Protein AF-C0BAD5-F1 (afdb_monomer)

Mean predicted aligned error: 13.25 Å

Organism: NCBI:txid470146

Solvent-accessible surface area (backbone atoms only — not comparable to full-atom values): 7154 Å² total; per-residue (Å²): 145,80,84,70,68,76,61,77,77,49,61,75,67,57,55,51,49,52,51,50,53,52,52,52,53,50,51,51,56,60,72,73,64,83,58,61,68,70,60,45,50,52,53,47,52,50,53,51,36,55,73,69,68,48,57,68,73,59,41,52,52,51,52,53,47,55,51,46,55,53,45,64,74,43,46,63,60,52,52,51,48,51,53,50,49,53,52,28,57,78,68,45,48,50,56,50,52,50,50,49,49,46,49,76,70,41,68,86,67,79,82,79,86,81,78,72,87,78,131

Structure (mmCIF, N/CA/C/O backbone):
data_AF-C0BAD5-F1
#
_entry.id   AF-C0BAD5-F1
#
loop_
_atom_site.group_PDB
_atom_site.id
_atom_site.type_symbol
_atom_site.label_atom_id
_atom_site.label_alt_id
_atom_site.label_comp_id
_atom_site.label_asym_id
_atom_site.label_entity_id
_atom_site.label_seq_id
_atom_site.pdbx_PDB_ins_code
_atom_site.Cartn_x
_atom_site.Cartn_y
_atom_site.Cartn_z
_atom_site.occupancy
_atom_site.B_iso_or_equiv
_atom_site.auth_seq_id
_atom_site.auth_comp_id
_atom_site.auth_asym_id
_atom_site.auth_atom_id
_atom_site.pdbx_PDB_model_num
ATOM 1 N N . MET A 1 1 ? 20.890 11.322 -20.704 1.00 46.03 1 MET A N 1
ATOM 2 C CA . MET A 1 1 ? 19.850 12.339 -20.975 1.00 46.03 1 MET A CA 1
ATOM 3 C C . MET A 1 1 ? 19.497 12.303 -22.467 1.00 46.03 1 MET A C 1
ATOM 5 O O . MET A 1 1 ? 20.021 13.102 -23.224 1.00 46.03 1 MET A O 1
ATOM 9 N N . LYS A 1 2 ? 18.738 11.285 -22.920 1.00 45.53 2 LYS A N 1
ATOM 10 C CA . LYS A 1 2 ? 18.292 11.148 -24.331 1.00 45.53 2 LYS A CA 1
ATOM 11 C C . LYS A 1 2 ? 17.107 10.179 -24.547 1.00 45.53 2 LYS A C 1
ATOM 13 O O . LYS A 1 2 ? 16.910 9.711 -25.658 1.00 45.53 2 LYS A O 1
ATOM 18 N N . ILE A 1 3 ? 16.342 9.846 -23.498 1.00 51.34 3 ILE A N 1
ATOM 19 C CA . ILE A 1 3 ? 15.263 8.831 -23.572 1.00 51.34 3 ILE A CA 1
ATOM 20 C C . ILE A 1 3 ? 13.849 9.455 -23.497 1.00 51.34 3 ILE A C 1
ATOM 22 O O . ILE A 1 3 ? 12.864 8.755 -23.683 1.00 51.34 3 ILE A O 1
ATOM 26 N N . SER A 1 4 ? 13.723 10.778 -23.310 1.00 54.03 4 SER A N 1
ATOM 27 C CA . SER A 1 4 ? 12.415 11.468 -23.309 1.00 54.03 4 SER A CA 1
ATOM 28 C C . SER A 1 4 ? 12.092 12.225 -24.606 1.00 54.03 4 SER A C 1
ATOM 30 O O . SER A 1 4 ? 10.924 12.496 -24.862 1.00 54.03 4 SER A O 1
ATOM 32 N N . GLU A 1 5 ? 13.077 12.525 -25.461 1.00 54.03 5 GLU A N 1
ATOM 33 C CA . GLU A 1 5 ? 12.853 13.349 -26.668 1.00 54.03 5 GLU A CA 1
ATOM 34 C C . GLU A 1 5 ? 12.359 12.561 -27.892 1.00 54.03 5 GLU A C 1
ATOM 36 O O . GLU A 1 5 ? 11.822 13.146 -28.827 1.00 54.03 5 GLU A O 1
ATOM 41 N N . THR A 1 6 ? 12.458 11.229 -27.895 1.00 52.56 6 THR A N 1
ATOM 42 C CA . THR A 1 6 ? 11.960 10.398 -29.010 1.00 52.56 6 THR A CA 1
ATOM 43 C C . THR A 1 6 ? 10.476 10.041 -28.895 1.00 52.56 6 THR A C 1
ATOM 45 O O . THR A 1 6 ? 9.906 9.502 -29.840 1.00 52.56 6 THR A O 1
ATOM 48 N N . VAL A 1 7 ? 9.836 10.360 -27.763 1.00 55.78 7 VAL A N 1
ATOM 49 C CA . VAL A 1 7 ? 8.412 10.083 -27.507 1.00 55.78 7 VAL A CA 1
ATOM 50 C C . VAL A 1 7 ? 7.526 11.282 -27.868 1.00 55.78 7 VAL A C 1
ATOM 52 O O . VAL A 1 7 ? 6.401 11.088 -28.311 1.00 55.78 7 VAL A O 1
ATOM 55 N N . PHE A 1 8 ? 8.036 12.515 -27.763 1.00 52.56 8 PHE A N 1
ATOM 56 C CA . PHE A 1 8 ? 7.256 13.735 -28.025 1.00 52.56 8 PHE A CA 1
ATOM 57 C C . PHE A 1 8 ? 7.181 14.122 -29.516 1.00 52.56 8 PHE A C 1
ATOM 59 O O . PHE A 1 8 ? 6.354 14.943 -29.900 1.00 52.56 8 PHE A O 1
ATOM 66 N N . ALA A 1 9 ? 8.030 13.531 -30.366 1.00 56.50 9 ALA A N 1
ATOM 67 C CA . ALA A 1 9 ? 8.133 13.879 -31.788 1.00 56.50 9 ALA A CA 1
ATOM 68 C C . ALA A 1 9 ? 7.280 13.006 -32.732 1.00 56.50 9 ALA A C 1
ATOM 70 O O . ALA A 1 9 ? 7.190 13.308 -33.919 1.00 56.50 9 ALA A O 1
ATOM 71 N N . ALA A 1 10 ? 6.667 11.924 -32.242 1.00 47.25 10 ALA A N 1
ATOM 72 C CA . ALA A 1 10 ? 5.799 11.057 -33.037 1.00 47.25 10 ALA A CA 1
ATOM 73 C C . ALA A 1 10 ? 4.349 11.229 -32.575 1.00 47.25 10 ALA A C 1
ATOM 75 O O . ALA A 1 10 ? 4.101 11.183 -31.376 1.00 47.25 10 ALA A O 1
ATOM 76 N N . ASP A 1 11 ? 3.432 11.422 -33.528 1.00 61.72 11 ASP A N 1
ATOM 77 C CA . ASP A 1 11 ? 2.012 11.757 -33.358 1.00 61.72 11 ASP A CA 1
ATOM 78 C C . ASP A 1 11 ? 1.387 11.436 -31.984 1.00 61.72 11 ASP A C 1
ATOM 80 O O . ASP A 1 11 ? 1.476 10.286 -31.532 1.00 61.72 11 ASP A O 1
ATOM 84 N N . PRO A 1 12 ? 0.637 12.377 -31.368 1.00 71.38 12 PRO A N 1
ATOM 85 C CA . PRO A 1 12 ? -0.048 12.176 -30.081 1.00 71.38 12 PRO A CA 1
ATOM 86 C C . PRO A 1 12 ? -0.889 10.888 -30.036 1.00 71.38 12 PRO A C 1
ATOM 88 O O . PRO A 1 12 ? -1.024 10.253 -28.990 1.00 71.38 12 PRO A O 1
ATOM 91 N N . THR A 1 13 ? -1.377 10.438 -31.191 1.00 71.00 13 THR A N 1
ATOM 92 C CA . THR A 1 13 ? -2.097 9.180 -31.394 1.00 71.00 13 THR A CA 1
ATOM 93 C C . THR A 1 13 ? -1.281 7.938 -31.004 1.00 71.00 13 THR A C 1
ATOM 95 O O . THR A 1 13 ? -1.822 7.020 -30.393 1.00 71.00 13 THR A O 1
ATOM 98 N N . ARG A 1 14 ? 0.028 7.882 -31.294 1.00 66.31 14 ARG A N 1
ATOM 99 C CA . ARG A 1 14 ? 0.884 6.718 -30.971 1.00 66.31 14 ARG A CA 1
ATOM 100 C C . ARG A 1 14 ? 1.154 6.600 -29.474 1.00 66.31 14 ARG A C 1
ATOM 102 O O . ARG A 1 14 ? 1.204 5.491 -28.947 1.00 66.31 14 ARG A O 1
ATOM 109 N N . LEU A 1 15 ? 1.292 7.737 -28.800 1.00 69.69 15 LEU A N 1
ATOM 110 C CA . LEU A 1 15 ? 1.508 7.821 -27.356 1.00 69.69 15 LEU A CA 1
ATOM 111 C C . LEU A 1 15 ? 0.262 7.339 -26.598 1.00 69.69 15 LEU A C 1
ATOM 113 O O . LEU A 1 15 ? 0.359 6.562 -25.649 1.00 69.69 15 LEU A O 1
ATOM 117 N N . LEU A 1 16 ? -0.914 7.711 -27.106 1.00 71.88 16 LEU A N 1
ATOM 118 C CA . LEU A 1 16 ? -2.211 7.287 -26.588 1.00 71.88 16 LEU A CA 1
ATOM 119 C C . LEU A 1 16 ? -2.446 5.780 -26.796 1.00 71.88 16 LEU A C 1
ATOM 121 O O . LEU A 1 16 ? -2.894 5.100 -25.877 1.00 71.88 16 LEU A O 1
ATOM 125 N N . ILE A 1 17 ? -2.061 5.235 -27.958 1.00 73.69 17 ILE A N 1
ATOM 126 C CA . ILE A 1 17 ? -2.146 3.792 -28.251 1.00 73.69 17 ILE A CA 1
ATOM 127 C C . ILE A 1 17 ? -1.193 2.980 -27.361 1.00 73.69 17 ILE A C 1
ATOM 129 O O . ILE A 1 17 ? -1.593 1.945 -26.830 1.00 73.69 17 ILE A O 1
ATOM 133 N N . ALA A 1 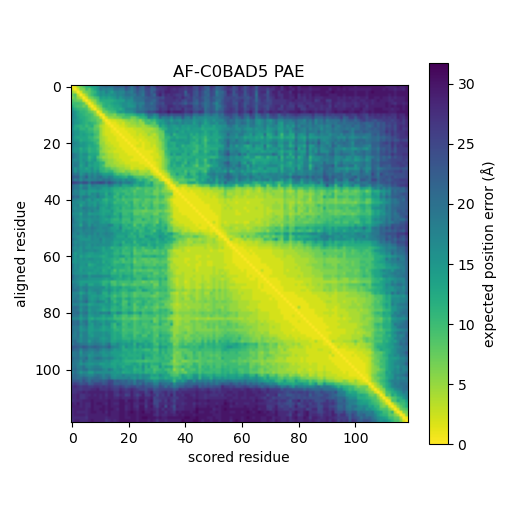18 ? 0.046 3.439 -27.161 1.00 66.88 18 ALA A N 1
ATOM 134 C CA . ALA A 1 18 ? 1.012 2.757 -26.299 1.00 66.88 18 ALA A CA 1
ATOM 135 C C . ALA A 1 18 ? 0.569 2.755 -24.825 1.00 66.88 18 ALA A C 1
ATOM 137 O O . ALA A 1 18 ? 0.625 1.717 -24.163 1.00 66.88 18 ALA A O 1
ATOM 138 N N . ALA A 1 19 ? 0.065 3.890 -24.326 1.00 69.88 19 ALA A N 1
ATOM 139 C CA . ALA A 1 19 ? -0.494 3.987 -22.981 1.00 69.88 19 ALA A CA 1
ATOM 140 C C . ALA A 1 19 ? -1.729 3.086 -22.814 1.00 69.88 19 ALA A C 1
ATOM 142 O O . ALA A 1 19 ? -1.815 2.329 -21.847 1.00 69.88 19 ALA A O 1
ATOM 143 N N . ALA A 1 20 ? -2.651 3.102 -23.783 1.00 75.38 20 ALA A N 1
ATOM 144 C CA . ALA A 1 20 ? -3.840 2.253 -23.773 1.00 75.38 20 ALA A CA 1
ATOM 145 C C . ALA A 1 20 ? -3.481 0.759 -23.784 1.00 75.38 20 ALA A C 1
ATOM 147 O O . ALA A 1 20 ? -4.033 -0.006 -22.996 1.00 75.38 20 ALA A O 1
ATOM 148 N N . ALA A 1 21 ? -2.517 0.339 -24.608 1.00 73.62 21 ALA A N 1
ATOM 149 C CA . ALA A 1 21 ? -2.046 -1.045 -24.645 1.00 73.62 21 ALA A CA 1
ATOM 150 C C . ALA A 1 21 ? -1.412 -1.481 -23.310 1.00 73.62 21 ALA A C 1
ATOM 152 O O . ALA A 1 21 ? -1.673 -2.589 -22.841 1.00 73.62 21 ALA A O 1
ATOM 153 N N . GLY A 1 22 ? -0.640 -0.599 -22.663 1.00 67.75 22 GLY A N 1
ATOM 154 C CA . GLY A 1 22 ? -0.079 -0.845 -21.332 1.00 67.75 22 GLY A CA 1
ATOM 155 C C . GLY A 1 22 ? -1.157 -1.018 -20.259 1.00 67.75 22 GLY A C 1
ATOM 156 O O . GLY A 1 22 ? -1.106 -1.971 -19.484 1.00 67.75 22 GLY A O 1
ATOM 157 N N . ILE A 1 23 ? -2.173 -0.149 -20.257 1.00 77.25 23 ILE A N 1
ATOM 158 C CA . ILE A 1 23 ? -3.309 -0.213 -19.322 1.00 77.25 23 ILE A CA 1
ATOM 159 C C . ILE A 1 23 ? -4.120 -1.499 -19.527 1.00 77.25 23 ILE A C 1
ATOM 161 O O . ILE A 1 23 ? -4.463 -2.170 -18.555 1.00 77.25 23 ILE A O 1
ATOM 165 N N . VAL A 1 24 ? -4.392 -1.876 -20.780 1.00 78.31 24 VAL A N 1
ATOM 166 C CA . VAL A 1 24 ? -5.118 -3.111 -21.120 1.00 78.31 24 VAL A CA 1
ATOM 167 C C . VAL A 1 24 ? -4.355 -4.350 -20.650 1.00 78.31 24 VAL A C 1
ATOM 169 O O . VAL A 1 24 ? -4.962 -5.255 -20.078 1.00 78.31 24 VAL A O 1
ATOM 172 N N . LEU A 1 25 ? -3.031 -4.389 -20.825 1.00 70.00 25 LEU A N 1
ATOM 173 C CA . LEU A 1 25 ? -2.197 -5.497 -20.353 1.00 70.00 25 LEU A CA 1
ATOM 174 C C . LEU A 1 25 ? -2.196 -5.601 -18.818 1.00 70.00 25 LEU A C 1
ATOM 176 O O . LEU A 1 25 ? -2.310 -6.701 -18.278 1.00 70.00 25 LEU A O 1
ATOM 180 N N . LEU A 1 26 ? -2.132 -4.458 -18.125 1.00 67.56 26 LEU A N 1
ATOM 181 C CA . LEU A 1 26 ? -2.189 -4.364 -16.663 1.00 67.56 26 LEU A CA 1
ATOM 182 C C . LEU A 1 26 ? -3.537 -4.885 -16.130 1.00 67.56 26 LEU A C 1
ATOM 184 O O . LEU A 1 26 ? -3.583 -5.744 -15.248 1.00 67.56 26 LEU A O 1
ATOM 188 N N . LEU A 1 27 ? -4.641 -4.420 -16.724 1.00 69.19 27 LEU A N 1
ATOM 189 C CA . LEU A 1 27 ? -6.000 -4.854 -16.392 1.00 69.19 27 LEU A CA 1
ATOM 190 C C . LEU A 1 27 ? -6.185 -6.358 -16.610 1.00 69.19 27 LEU A C 1
ATOM 192 O O . LEU A 1 27 ? -6.750 -7.038 -15.755 1.00 69.19 27 LEU A O 1
ATOM 196 N N . LEU A 1 28 ? -5.675 -6.898 -17.720 1.00 69.94 28 LEU A N 1
ATOM 197 C CA . LEU A 1 28 ? -5.779 -8.324 -18.034 1.00 69.94 28 LEU A CA 1
ATOM 198 C C . LEU A 1 28 ? -5.033 -9.186 -17.001 1.00 69.94 28 LEU A C 1
ATOM 200 O O . LEU A 1 28 ? -5.537 -10.241 -16.603 1.00 69.94 28 LEU A O 1
ATOM 204 N N . LEU A 1 29 ? -3.884 -8.712 -16.509 1.00 61.53 29 LEU A N 1
ATOM 205 C CA . LEU A 1 29 ? -3.122 -9.367 -15.443 1.00 61.53 29 LEU A CA 1
ATOM 206 C C . LEU A 1 29 ? -3.858 -9.351 -14.093 1.00 61.53 29 LEU A C 1
ATOM 208 O O . LEU A 1 29 ? -3.855 -10.361 -13.389 1.00 61.53 29 LEU A O 1
ATOM 212 N N . ILE A 1 30 ? -4.519 -8.239 -13.744 1.00 65.19 30 ILE A N 1
ATOM 213 C CA . ILE A 1 30 ? -5.283 -8.109 -12.489 1.00 65.19 30 ILE A CA 1
ATOM 214 C C . ILE A 1 30 ? -6.541 -8.989 -12.512 1.00 65.19 30 ILE A C 1
ATOM 216 O O . ILE A 1 30 ? -6.828 -9.684 -11.538 1.00 65.19 30 ILE A O 1
ATOM 220 N N . ILE A 1 31 ? -7.287 -8.989 -13.620 1.00 66.75 31 ILE A N 1
ATOM 221 C CA . ILE A 1 31 ? -8.597 -9.653 -13.704 1.00 66.75 31 ILE A CA 1
ATOM 222 C C . ILE A 1 31 ? -8.460 -11.182 -13.749 1.00 66.75 31 ILE A C 1
ATOM 224 O O . ILE A 1 31 ? -9.279 -11.893 -13.166 1.00 66.75 31 ILE A O 1
ATOM 228 N N . LYS A 1 32 ? -7.439 -11.715 -14.433 1.00 58.44 32 LYS A N 1
ATOM 229 C CA . LYS A 1 32 ? -7.365 -13.156 -14.725 1.00 58.44 32 LYS A CA 1
ATOM 230 C C . LYS A 1 32 ? -6.696 -13.997 -13.628 1.00 58.44 32 LYS A C 1
ATOM 232 O O . LYS A 1 32 ? -6.996 -15.185 -13.539 1.00 58.44 32 LYS A O 1
ATOM 237 N N . PHE A 1 33 ? -5.800 -13.437 -12.807 1.00 59.22 33 PHE A N 1
ATOM 238 C CA . PHE A 1 33 ? -4.868 -14.263 -12.018 1.00 59.22 33 PHE A CA 1
ATOM 239 C C . PHE A 1 33 ? -5.251 -14.549 -10.557 1.00 59.22 33 PHE A C 1
ATOM 241 O O . PHE A 1 33 ? -4.625 -15.408 -9.950 1.00 59.22 33 PHE A O 1
ATOM 248 N N . LYS A 1 34 ? -6.293 -13.928 -9.983 1.00 54.91 34 LYS A N 1
ATOM 249 C CA . LYS A 1 34 ? -6.794 -14.257 -8.624 1.00 54.91 34 LYS A CA 1
ATOM 250 C C . LYS A 1 34 ? -5.733 -14.214 -7.493 1.00 54.91 34 LYS A C 1
ATOM 252 O O . LYS A 1 34 ? -5.936 -14.810 -6.438 1.00 54.91 34 LYS A O 1
ATOM 257 N N . PHE A 1 35 ? -4.622 -13.498 -7.690 1.00 60.34 35 PHE A N 1
ATOM 258 C CA . PHE A 1 35 ? -3.604 -13.244 -6.665 1.00 60.34 35 PHE A CA 1
ATOM 259 C C . PHE A 1 35 ? -3.961 -12.007 -5.829 1.00 60.34 35 PHE A C 1
ATOM 261 O O . PHE A 1 35 ? -4.710 -11.134 -6.267 1.00 60.34 35 PHE A O 1
ATOM 268 N N . HIS A 1 36 ? -3.422 -11.932 -4.609 1.00 68.81 36 HIS A N 1
ATOM 269 C CA . HIS A 1 36 ? -3.591 -10.788 -3.709 1.00 68.81 36 HIS A CA 1
ATOM 270 C C . HIS A 1 36 ? -3.254 -9.466 -4.443 1.00 68.81 36 HIS A C 1
ATOM 272 O O . HIS A 1 36 ? -2.179 -9.389 -5.042 1.00 68.81 36 HIS A O 1
ATOM 278 N N . PRO A 1 37 ? -4.098 -8.410 -4.367 1.00 76.38 37 PRO A N 1
ATOM 279 C CA . PRO A 1 37 ? -3.932 -7.168 -5.138 1.00 76.38 37 PRO A CA 1
ATOM 280 C C . PRO A 1 37 ? -2.532 -6.545 -5.094 1.00 76.38 37 PRO A C 1
ATOM 282 O O . PRO A 1 37 ? -2.015 -6.116 -6.120 1.00 76.38 37 PRO A O 1
ATOM 285 N N . VAL A 1 38 ? -1.890 -6.549 -3.922 1.00 80.00 38 VAL A N 1
ATOM 286 C CA . VAL A 1 38 ? -0.524 -6.042 -3.721 1.00 80.00 38 VAL A CA 1
ATOM 287 C C . VAL A 1 38 ? 0.501 -6.847 -4.525 1.00 80.00 38 VAL A C 1
ATOM 289 O O . VAL A 1 38 ? 1.365 -6.272 -5.180 1.00 80.00 38 VAL A O 1
ATOM 292 N N . LEU A 1 39 ? 0.378 -8.176 -4.523 1.00 81.25 39 LEU A N 1
ATOM 293 C CA . LEU A 1 39 ? 1.275 -9.067 -5.257 1.00 81.25 39 LEU A CA 1
ATOM 294 C C . LEU A 1 39 ? 1.078 -8.922 -6.772 1.00 81.25 39 LEU A C 1
ATOM 296 O O . LEU A 1 39 ? 2.053 -8.851 -7.518 1.00 81.25 39 LEU A O 1
ATOM 300 N N . SER A 1 40 ? -0.177 -8.807 -7.219 1.00 79.62 40 SER A N 1
ATOM 301 C CA . SER A 1 40 ? -0.504 -8.520 -8.621 1.00 79.62 40 SER A CA 1
ATOM 302 C C . SER A 1 40 ? 0.064 -7.177 -9.082 1.00 79.62 40 SER A C 1
ATOM 304 O O . SER A 1 40 ? 0.635 -7.106 -10.169 1.00 79.62 40 SER A O 1
ATOM 306 N N . LEU A 1 41 ? -0.044 -6.129 -8.259 1.00 81.94 41 LEU A N 1
ATOM 307 C CA . LEU A 1 41 ? 0.512 -4.810 -8.563 1.00 81.94 41 LEU A CA 1
ATOM 308 C C . LEU A 1 41 ? 2.043 -4.863 -8.683 1.00 81.94 41 LEU A C 1
ATOM 310 O O . LEU A 1 41 ? 2.597 -4.346 -9.650 1.00 81.94 41 LEU A O 1
ATOM 314 N N . LEU A 1 42 ? 2.714 -5.535 -7.741 1.00 86.38 42 LEU A N 1
ATOM 315 C CA . LEU A 1 42 ? 4.171 -5.671 -7.709 1.00 86.38 42 LEU A CA 1
ATOM 316 C C . LEU A 1 42 ? 4.706 -6.387 -8.957 1.00 86.38 42 LEU A C 1
ATOM 318 O O . LEU A 1 42 ? 5.598 -5.87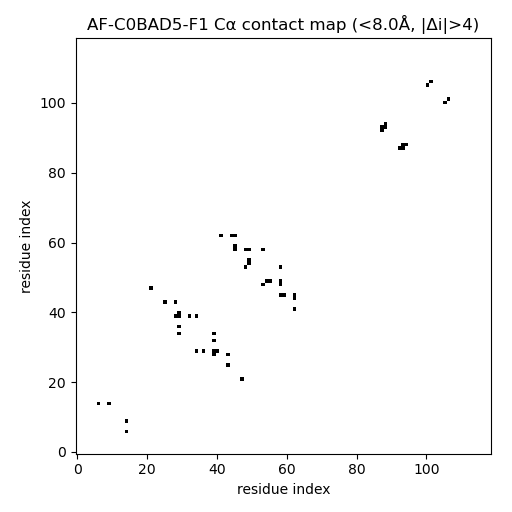8 -9.635 1.00 86.38 42 LEU A O 1
ATOM 322 N N . ILE A 1 43 ? 4.132 -7.548 -9.289 1.00 83.06 43 ILE A N 1
ATOM 323 C CA . ILE A 1 43 ? 4.532 -8.343 -10.459 1.00 83.06 43 ILE A CA 1
ATOM 324 C C . ILE A 1 43 ? 4.267 -7.564 -11.749 1.00 83.06 43 ILE A C 1
ATOM 326 O O . ILE A 1 43 ? 5.111 -7.549 -12.642 1.00 83.06 43 ILE A O 1
ATOM 330 N N . SER A 1 44 ? 3.127 -6.876 -11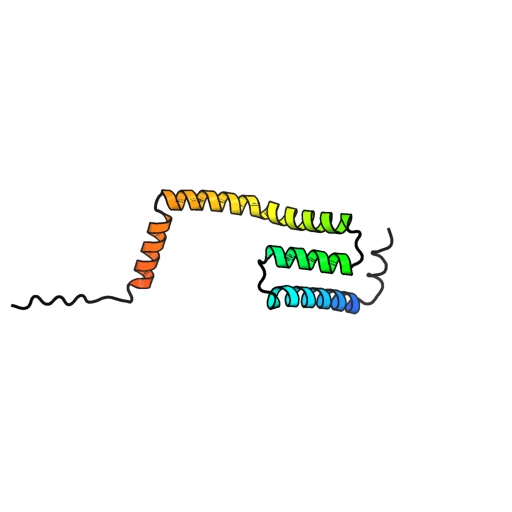.846 1.00 77.44 44 SER A N 1
ATOM 331 C CA . SER A 1 44 ? 2.813 -6.072 -13.025 1.00 77.44 44 SER A CA 1
ATOM 332 C C . SER A 1 44 ? 3.774 -4.894 -13.193 1.00 77.44 44 SER A C 1
ATOM 334 O O . SER A 1 44 ? 4.220 -4.637 -14.309 1.00 77.44 44 SER A O 1
ATOM 336 N N . ALA A 1 45 ? 4.130 -4.194 -12.113 1.00 80.38 45 ALA A N 1
ATOM 337 C CA . ALA A 1 45 ? 5.086 -3.091 -12.162 1.00 80.38 45 ALA A CA 1
ATOM 338 C C . ALA A 1 45 ? 6.495 -3.573 -12.553 1.00 80.38 45 ALA A C 1
ATOM 340 O O . ALA A 1 45 ? 7.166 -2.926 -13.357 1.00 80.38 45 ALA A O 1
ATOM 341 N N . LEU A 1 46 ? 6.909 -4.747 -12.059 1.00 84.38 46 LEU A N 1
ATOM 342 C CA . LEU A 1 46 ? 8.154 -5.412 -12.455 1.00 84.38 46 LEU A CA 1
ATOM 343 C C . LEU A 1 46 ? 8.165 -5.787 -13.938 1.00 84.38 46 LEU A C 1
ATOM 345 O O . LEU A 1 46 ? 9.112 -5.450 -14.643 1.00 84.38 46 LEU A O 1
ATOM 349 N N . LEU A 1 47 ? 7.110 -6.442 -14.428 1.00 80.62 47 LEU A N 1
ATOM 350 C CA . LEU A 1 47 ? 7.005 -6.853 -15.830 1.00 80.62 47 LEU A CA 1
ATOM 351 C C . LEU A 1 47 ? 6.971 -5.653 -16.782 1.00 80.62 47 LEU A C 1
ATOM 353 O O . LEU A 1 47 ? 7.662 -5.661 -17.799 1.00 80.62 47 LEU A O 1
ATOM 357 N N . ILE A 1 48 ? 6.209 -4.610 -16.444 1.00 75.88 48 ILE A N 1
ATOM 358 C CA . ILE A 1 48 ? 6.123 -3.388 -17.253 1.00 75.88 48 ILE A CA 1
ATOM 359 C C . ILE A 1 48 ? 7.454 -2.631 -17.224 1.00 75.88 48 ILE A C 1
ATOM 361 O O . ILE A 1 48 ? 7.929 -2.212 -18.275 1.00 75.88 48 ILE A O 1
ATOM 365 N N . GLY A 1 49 ? 8.089 -2.483 -16.059 1.00 78.56 49 GLY A N 1
ATOM 366 C CA . GLY A 1 49 ? 9.372 -1.788 -15.946 1.00 78.56 49 GLY A CA 1
ATOM 367 C C . GLY A 1 49 ? 10.510 -2.512 -16.674 1.00 78.56 49 GLY A C 1
ATOM 368 O O . GLY A 1 49 ? 11.328 -1.865 -17.330 1.00 78.56 49 GLY A O 1
ATOM 369 N N . LEU A 1 50 ? 10.538 -3.850 -16.613 1.00 78.75 50 LEU A N 1
ATOM 370 C CA . LEU A 1 50 ? 11.487 -4.673 -17.369 1.00 78.75 50 LEU A CA 1
ATOM 371 C C . LEU A 1 50 ? 11.212 -4.577 -18.875 1.00 78.75 50 LEU A C 1
ATOM 373 O O . LEU A 1 50 ? 12.143 -4.389 -19.654 1.00 78.75 50 LEU A O 1
ATOM 377 N N . GLY A 1 51 ? 9.940 -4.628 -19.288 1.00 73.06 51 GLY A N 1
ATOM 378 C CA . GLY A 1 51 ? 9.526 -4.439 -20.682 1.00 73.06 51 GLY A CA 1
ATOM 379 C C . GLY A 1 51 ? 9.811 -3.034 -21.230 1.00 73.06 51 GLY A C 1
ATOM 380 O O . GLY A 1 51 ? 10.058 -2.880 -22.423 1.00 73.06 51 GLY A O 1
ATOM 381 N N . ALA A 1 52 ? 9.841 -2.018 -20.364 1.00 73.31 52 ALA A N 1
ATOM 382 C CA . ALA A 1 52 ? 10.208 -0.644 -20.701 1.00 73.31 52 ALA A CA 1
ATOM 383 C C . ALA A 1 52 ? 11.733 -0.414 -20.790 1.00 73.31 52 ALA A C 1
ATOM 385 O O . ALA A 1 52 ? 12.162 0.693 -21.116 1.00 73.31 52 ALA A O 1
ATOM 386 N N . GLY A 1 53 ? 12.560 -1.428 -20.502 1.00 75.00 53 GLY A N 1
ATOM 387 C CA . GLY A 1 53 ? 14.021 -1.335 -20.580 1.00 75.00 53 GLY A CA 1
ATOM 388 C C . GLY A 1 53 ? 14.662 -0.512 -19.457 1.00 75.00 53 GLY A C 1
ATOM 389 O O . GLY A 1 53 ? 15.777 -0.015 -19.620 1.00 75.00 53 GLY A O 1
ATOM 390 N N . MET A 1 54 ? 13.977 -0.338 -18.320 1.00 76.69 54 MET A N 1
ATOM 391 C CA . MET A 1 54 ? 14.553 0.364 -17.172 1.00 76.69 54 MET A CA 1
ATOM 392 C C . MET A 1 54 ? 15.657 -0.477 -16.506 1.00 76.69 54 MET A C 1
ATOM 394 O O . MET A 1 54 ? 15.493 -1.689 -16.350 1.00 76.69 54 MET A O 1
ATOM 398 N N . PRO A 1 55 ? 16.764 0.142 -16.047 1.00 82.88 55 PRO A N 1
ATOM 399 C CA . PRO A 1 55 ? 17.753 -0.549 -15.228 1.00 82.88 55 PRO A CA 1
ATOM 400 C C . PRO A 1 55 ? 17.090 -1.133 -13.976 1.00 82.88 55 PRO A C 1
ATOM 402 O O . PRO A 1 55 ? 16.374 -0.417 -13.276 1.00 82.88 55 PRO A O 1
ATOM 405 N N . VAL A 1 56 ? 17.374 -2.402 -13.660 1.00 84.88 56 VAL A N 1
ATOM 406 C CA . VAL A 1 56 ? 16.844 -3.111 -12.476 1.00 84.88 56 VAL A CA 1
ATOM 407 C C . VAL A 1 56 ? 16.900 -2.268 -11.188 1.00 84.88 56 VAL A C 1
ATOM 409 O O . VAL A 1 56 ? 15.870 -2.168 -10.521 1.00 84.88 56 VAL A O 1
ATOM 412 N N . PRO A 1 57 ? 18.015 -1.590 -10.836 1.00 86.06 57 PRO A N 1
ATOM 413 C CA . PRO A 1 57 ? 18.048 -0.768 -9.624 1.00 86.06 57 PRO A CA 1
ATOM 414 C C . PRO A 1 57 ? 17.124 0.461 -9.676 1.00 86.06 57 PRO A C 1
ATOM 416 O O . PRO A 1 57 ? 16.554 0.842 -8.658 1.00 86.06 57 PRO A O 1
ATOM 419 N N . THR A 1 58 ? 16.922 1.071 -10.847 1.00 85.25 58 THR A N 1
ATOM 420 C CA . THR A 1 58 ? 15.992 2.203 -11.016 1.00 85.25 58 THR A CA 1
ATOM 421 C C . THR A 1 58 ? 14.538 1.745 -10.968 1.00 85.25 58 THR A C 1
ATOM 423 O O . THR A 1 58 ? 13.690 2.445 -10.418 1.00 85.25 58 THR A 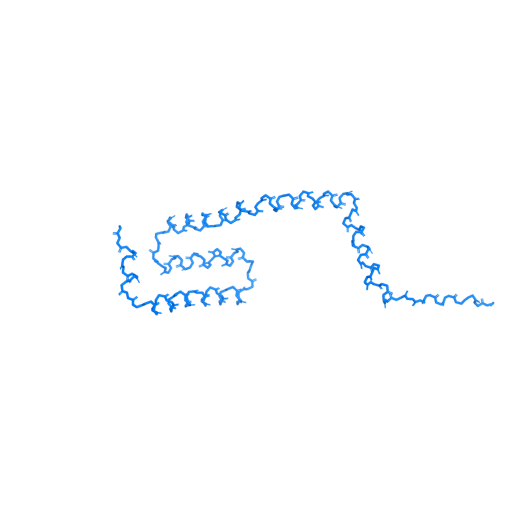O 1
ATOM 426 N N . LEU A 1 59 ? 14.251 0.561 -11.509 1.00 87.62 59 LEU A N 1
ATOM 427 C CA . LEU A 1 59 ? 12.929 -0.050 -11.465 1.00 87.62 59 LEU A CA 1
ATOM 428 C C . LEU A 1 59 ? 12.498 -0.308 -10.022 1.00 87.62 59 LEU A C 1
ATOM 430 O O . LEU A 1 59 ? 11.428 0.148 -9.626 1.00 87.62 59 LEU A O 1
ATOM 434 N N . VAL A 1 60 ? 13.337 -0.990 -9.234 1.00 88.75 60 VAL A N 1
ATOM 435 C CA . VAL A 1 60 ? 13.034 -1.295 -7.826 1.00 88.75 60 VAL A CA 1
ATOM 436 C C . VAL A 1 60 ? 12.810 -0.004 -7.042 1.00 88.75 60 VAL A C 1
ATOM 438 O O . VAL A 1 60 ? 11.778 0.131 -6.396 1.00 88.75 60 VAL A O 1
ATOM 441 N N . ASN A 1 61 ? 13.689 0.989 -7.207 1.00 90.19 61 ASN A N 1
ATOM 442 C CA . ASN A 1 61 ? 13.553 2.282 -6.535 1.00 90.19 61 ASN A CA 1
ATOM 443 C C . ASN A 1 61 ? 12.252 3.013 -6.928 1.00 90.19 61 ASN A C 1
ATOM 445 O O . ASN A 1 61 ? 11.576 3.584 -6.081 1.00 90.19 61 ASN A O 1
ATOM 449 N N . THR A 1 62 ? 11.843 2.944 -8.199 1.00 89.12 62 THR A N 1
ATOM 450 C CA . THR A 1 62 ? 10.583 3.551 -8.670 1.00 89.12 62 THR A CA 1
ATOM 451 C C . THR A 1 62 ? 9.360 2.857 -8.070 1.00 89.12 62 THR A C 1
ATOM 453 O O . THR A 1 62 ? 8.414 3.527 -7.659 1.00 89.12 62 THR A O 1
ATOM 456 N N . VAL A 1 63 ? 9.381 1.524 -7.992 1.00 89.19 63 VAL A N 1
ATOM 457 C CA . VAL A 1 63 ? 8.307 0.731 -7.380 1.00 89.19 63 VAL A CA 1
ATOM 458 C C . VAL A 1 63 ? 8.222 1.001 -5.879 1.00 89.19 63 VAL A C 1
ATOM 460 O O . VAL A 1 63 ? 7.133 1.277 -5.378 1.00 89.19 63 VAL A O 1
ATOM 463 N N . GLU A 1 64 ? 9.3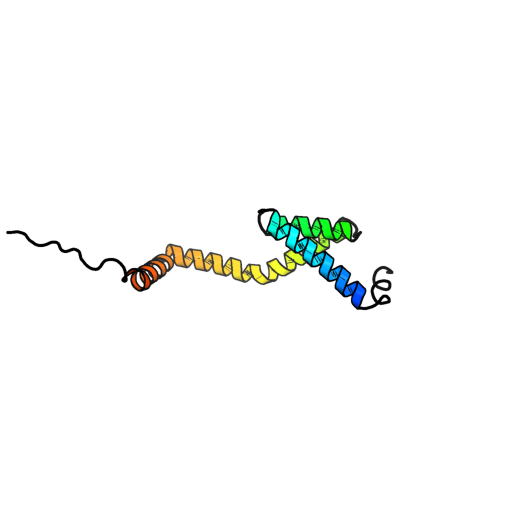53 0.977 -5.171 1.00 90.81 64 GLU A N 1
ATOM 464 C CA . GLU A 1 64 ? 9.427 1.292 -3.741 1.00 90.81 64 GLU A CA 1
ATOM 465 C C . GLU A 1 64 ? 8.965 2.717 -3.454 1.00 90.81 64 GLU A C 1
ATOM 467 O O . GLU A 1 64 ? 8.194 2.932 -2.522 1.00 90.81 64 GLU A O 1
ATOM 472 N N . LYS A 1 65 ? 9.375 3.686 -4.277 1.00 91.31 65 LYS A N 1
ATOM 473 C CA . LYS A 1 65 ? 8.970 5.080 -4.118 1.00 91.31 65 LYS A CA 1
ATOM 474 C C . LYS A 1 65 ? 7.477 5.270 -4.371 1.00 91.31 65 LYS A C 1
ATOM 476 O O . LYS A 1 65 ? 6.813 5.878 -3.543 1.00 91.31 65 LYS A O 1
ATOM 481 N N . GLY A 1 66 ? 6.932 4.719 -5.457 1.00 89.31 66 GLY A N 1
ATOM 482 C CA . GLY A 1 66 ? 5.502 4.837 -5.761 1.00 89.31 66 GLY A CA 1
ATOM 483 C C . GLY A 1 66 ? 4.624 4.152 -4.710 1.00 89.31 66 GLY A C 1
ATOM 484 O O . GLY A 1 66 ? 3.657 4.736 -4.217 1.00 89.31 66 GLY A O 1
ATOM 485 N N . ALA A 1 67 ? 4.989 2.933 -4.302 1.00 89.25 67 ALA A N 1
ATOM 486 C CA . ALA A 1 67 ? 4.306 2.242 -3.212 1.00 89.25 67 ALA A CA 1
ATOM 487 C C . ALA A 1 67 ? 4.438 3.024 -1.895 1.00 89.25 67 ALA A C 1
ATOM 489 O O . ALA A 1 67 ? 3.441 3.224 -1.205 1.00 89.25 67 ALA A O 1
ATOM 490 N N . GLY A 1 68 ? 5.636 3.520 -1.580 1.00 90.62 68 GLY A N 1
ATOM 491 C CA . GLY A 1 68 ? 5.940 4.295 -0.379 1.00 90.62 68 GLY A CA 1
ATOM 492 C C . GLY A 1 68 ? 5.167 5.609 -0.285 1.00 90.62 68 GLY A C 1
ATOM 493 O O . GLY A 1 68 ? 4.586 5.877 0.759 1.00 90.62 68 GLY A O 1
ATOM 494 N N . GLU A 1 69 ? 5.081 6.389 -1.365 1.00 92.38 69 GLU A N 1
ATOM 495 C CA . GLU A 1 69 ? 4.290 7.629 -1.419 1.00 92.38 69 GLU A CA 1
ATOM 496 C C . GLU A 1 69 ? 2.804 7.350 -1.164 1.00 92.38 69 GLU A C 1
ATOM 498 O O . GLU A 1 69 ? 2.150 8.052 -0.389 1.00 92.38 69 GLU A O 1
ATOM 503 N N . THR A 1 70 ? 2.279 6.275 -1.756 1.00 92.06 70 THR A N 1
ATOM 504 C CA . THR A 1 70 ? 0.879 5.882 -1.563 1.00 92.06 70 THR A CA 1
ATOM 505 C C . THR A 1 70 ? 0.633 5.417 -0.129 1.00 92.06 70 THR A C 1
ATOM 507 O O . THR A 1 70 ? -0.312 5.881 0.510 1.00 92.06 70 THR A O 1
ATOM 510 N N . LEU A 1 71 ? 1.500 4.540 0.402 1.00 93.81 71 LEU A N 1
ATOM 511 C CA . LEU A 1 71 ? 1.432 4.076 1.787 1.00 93.81 71 LEU A CA 1
ATOM 512 C C . LEU A 1 71 ? 1.535 5.252 2.751 1.00 93.81 71 LEU A C 1
ATOM 514 O O . LEU A 1 71 ? 0.721 5.342 3.656 1.00 93.81 71 LEU A O 1
ATOM 518 N N . GLN A 1 72 ? 2.469 6.176 2.550 1.00 95.12 72 GLN A N 1
ATOM 519 C CA . GLN A 1 72 ? 2.627 7.350 3.402 1.00 95.12 72 GLN A CA 1
ATOM 520 C C . GLN A 1 72 ? 1.365 8.224 3.414 1.00 95.12 72 GLN A C 1
ATOM 522 O O . GLN A 1 72 ? 0.993 8.735 4.470 1.00 95.12 72 GLN A O 1
ATOM 527 N N . GLY A 1 73 ? 0.669 8.348 2.279 1.00 94.25 73 GLY A N 1
ATOM 528 C CA . GLY A 1 73 ? -0.603 9.068 2.198 1.00 94.25 73 GLY A CA 1
ATOM 529 C C . GLY A 1 73 ? -1.730 8.432 3.021 1.00 94.25 73 GLY A C 1
ATOM 530 O O . GLY A 1 73 ? -2.555 9.147 3.587 1.00 94.25 73 GLY A O 1
ATOM 531 N N . ILE A 1 74 ? -1.763 7.099 3.128 1.00 96.38 74 ILE A N 1
ATOM 532 C CA . ILE A 1 74 ? -2.858 6.366 3.791 1.00 96.38 74 ILE A CA 1
ATOM 533 C C . ILE A 1 74 ? -2.484 5.769 5.156 1.00 96.38 74 ILE A C 1
ATOM 535 O O . ILE A 1 74 ? -3.375 5.372 5.902 1.00 96.38 74 ILE A O 1
ATOM 539 N N . VAL A 1 75 ? -1.200 5.709 5.522 1.00 96.12 75 VAL A N 1
ATOM 540 C CA . VAL A 1 75 ? -0.718 4.986 6.714 1.00 96.12 75 VAL A CA 1
ATOM 541 C C . VAL A 1 75 ? -1.281 5.575 8.000 1.00 96.12 75 VAL A C 1
ATOM 543 O O . VAL A 1 75 ? -1.669 4.825 8.892 1.00 96.12 75 VAL A O 1
ATOM 546 N N . LEU A 1 76 ? -1.398 6.905 8.077 1.00 96.75 76 LEU A N 1
ATOM 547 C CA . LEU A 1 76 ? -2.002 7.571 9.227 1.00 96.75 76 LEU A CA 1
ATOM 548 C C . LEU A 1 76 ? -3.476 7.181 9.360 1.00 96.75 76 LEU A C 1
ATOM 550 O O . LEU A 1 76 ? -3.909 6.813 10.445 1.00 96.75 76 LEU A O 1
ATOM 554 N N . LEU A 1 77 ? -4.229 7.210 8.257 1.00 96.75 77 LEU A N 1
ATOM 555 C CA . LEU A 1 77 ? -5.647 6.845 8.244 1.00 96.75 77 LEU A CA 1
ATOM 556 C C . LEU A 1 77 ? -5.856 5.380 8.643 1.00 96.75 77 LEU 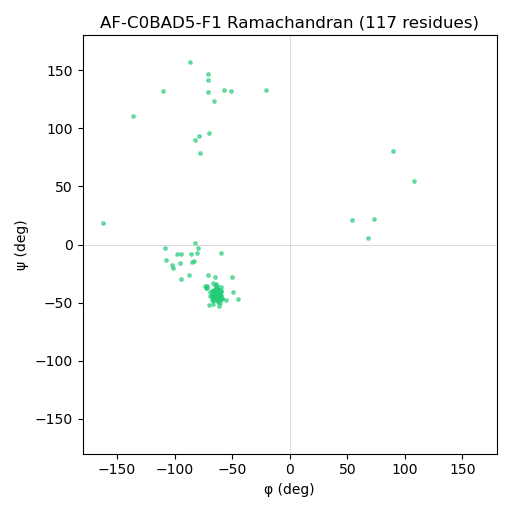A C 1
ATOM 558 O O . LEU A 1 77 ? -6.730 5.089 9.455 1.00 96.75 77 LEU A O 1
ATOM 562 N N . ILE A 1 78 ? -5.035 4.466 8.121 1.00 95.06 78 ILE A N 1
ATOM 563 C CA . ILE A 1 78 ? -5.106 3.036 8.449 1.00 95.06 78 ILE A CA 1
ATOM 564 C C . ILE A 1 78 ? -4.732 2.793 9.914 1.00 95.06 78 ILE A C 1
ATOM 566 O O . ILE A 1 78 ? -5.440 2.067 10.609 1.00 95.06 78 ILE A O 1
ATOM 570 N N . GLY A 1 79 ? -3.657 3.413 10.408 1.00 96.56 79 GLY A N 1
ATOM 571 C CA . GLY A 1 79 ? -3.227 3.270 11.800 1.00 96.56 79 GLY A CA 1
ATOM 572 C C . GLY A 1 79 ? -4.266 3.805 12.784 1.00 96.56 79 GLY A C 1
ATOM 573 O O . GLY A 1 79 ? -4.639 3.123 13.736 1.00 96.56 79 GLY A O 1
ATOM 574 N N . LEU A 1 80 ? -4.798 4.997 12.517 1.00 97.56 80 LEU A N 1
ATOM 575 C CA . LEU A 1 80 ? -5.828 5.630 13.338 1.00 97.56 80 LEU A CA 1
ATOM 576 C C . LEU A 1 80 ? -7.141 4.832 13.272 1.00 97.56 80 LEU A C 1
ATOM 578 O O . LEU A 1 80 ? -7.763 4.599 14.304 1.00 97.56 80 LEU A O 1
ATOM 582 N N . GLY A 1 81 ? -7.507 4.316 12.094 1.00 95.50 81 GLY A N 1
ATOM 583 C CA . GLY A 1 81 ? -8.642 3.409 11.911 1.00 95.50 81 GLY A CA 1
ATOM 584 C C . GLY A 1 81 ? -8.490 2.088 12.669 1.00 95.50 81 GLY A C 1
ATOM 585 O O . GLY A 1 81 ? -9.449 1.631 13.282 1.00 95.50 81 GLY A O 1
ATOM 586 N N . SER A 1 82 ? -7.289 1.504 12.702 1.00 96.44 82 SER A N 1
ATOM 587 C CA . SER A 1 82 ? -7.005 0.287 13.473 1.00 96.44 82 SER A CA 1
ATOM 588 C C . SER A 1 82 ? -7.094 0.528 14.980 1.00 96.44 82 SER A C 1
ATOM 590 O O . SER A 1 82 ? -7.631 -0.311 15.700 1.00 96.44 82 SER A O 1
ATOM 592 N N . LEU A 1 83 ? -6.592 1.668 15.465 1.00 97.06 83 LEU A N 1
ATOM 593 C CA . LEU A 1 83 ? -6.703 2.051 16.875 1.00 97.06 83 LEU A CA 1
ATOM 594 C C . LEU A 1 83 ? -8.163 2.296 17.267 1.00 97.06 83 LEU A C 1
ATOM 596 O O . LEU A 1 83 ? -8.620 1.773 18.280 1.00 97.06 83 LEU A O 1
ATOM 600 N N . PHE A 1 84 ? -8.914 3.034 16.445 1.00 96.31 84 PHE A N 1
ATOM 601 C CA . PHE A 1 84 ? -10.347 3.235 16.658 1.00 96.31 84 PHE A CA 1
ATOM 602 C C . PHE A 1 84 ? -11.117 1.921 16.622 1.00 96.31 84 PHE A C 1
ATOM 604 O O . PHE A 1 84 ? -11.962 1.708 17.484 1.00 96.31 84 PHE A O 1
ATOM 611 N N . GLY A 1 85 ? -10.809 1.034 15.673 1.00 95.19 85 GLY A N 1
ATOM 612 C CA . GLY A 1 85 ? -11.387 -0.305 15.595 1.00 95.19 85 GLY A CA 1
ATOM 613 C C . GLY A 1 85 ? -11.187 -1.085 16.893 1.00 95.19 85 GLY A C 1
ATOM 614 O O . GLY A 1 85 ? -12.160 -1.583 17.451 1.00 95.19 85 GLY A O 1
ATOM 615 N N . GLY A 1 86 ? -9.967 -1.083 17.439 1.00 95.12 86 GLY A N 1
ATOM 616 C CA . GLY A 1 86 ? -9.677 -1.708 18.732 1.00 95.12 86 GLY A CA 1
ATOM 617 C C . GLY A 1 86 ? -10.452 -1.078 19.893 1.00 95.12 86 GLY A C 1
ATOM 618 O O . GLY A 1 86 ? -11.005 -1.796 20.720 1.00 95.12 86 GLY A O 1
ATOM 619 N N . ILE A 1 87 ? -10.569 0.255 19.936 1.00 96.12 87 ILE A N 1
ATOM 620 C CA . ILE A 1 87 ? -11.367 0.960 20.957 1.00 96.12 87 ILE A CA 1
ATOM 621 C C . ILE A 1 87 ? -12.858 0.596 20.836 1.00 96.12 87 ILE A C 1
ATOM 623 O O . ILE A 1 87 ? -13.529 0.361 21.842 1.00 96.12 87 ILE A O 1
ATOM 627 N N . LEU A 1 88 ? -13.389 0.530 19.615 1.00 96.00 88 LEU A N 1
ATOM 628 C CA . LEU A 1 88 ? -14.774 0.145 19.319 1.00 96.00 88 LEU A CA 1
ATOM 629 C C . LEU A 1 88 ? -15.067 -1.310 19.705 1.00 96.00 88 LEU A C 1
ATOM 631 O O . LEU A 1 88 ? -16.178 -1.609 20.144 1.00 96.00 88 LEU A O 1
ATOM 635 N N . GLU A 1 89 ? -14.083 -2.192 19.554 1.00 94.81 89 GLU A N 1
ATOM 636 C CA . GLU A 1 89 ? -14.168 -3.597 19.940 1.00 94.81 89 GLU A CA 1
ATOM 637 C C . GLU A 1 89 ? -14.193 -3.751 21.465 1.00 94.81 89 GLU A C 1
ATOM 639 O O . GLU A 1 89 ? -15.139 -4.323 22.005 1.00 94.81 89 GLU A O 1
ATOM 644 N N . VAL A 1 90 ? -13.233 -3.153 22.185 1.00 95.00 90 VAL A N 1
ATOM 645 C CA . VAL A 1 90 ? -13.163 -3.274 23.657 1.00 95.00 90 VAL A CA 1
ATOM 646 C C . VAL A 1 90 ? -14.271 -2.513 24.389 1.00 95.00 90 VAL A C 1
ATOM 648 O O . VAL A 1 90 ? -14.644 -2.893 25.495 1.00 95.00 90 VAL A O 1
ATOM 651 N N . SER A 1 91 ? -14.822 -1.450 23.795 1.00 92.31 91 SER A N 1
ATOM 652 C CA . SER A 1 91 ? -15.955 -0.704 24.370 1.00 92.31 91 SER A CA 1
ATOM 653 C C . SER A 1 91 ? -17.313 -1.370 24.124 1.00 92.31 91 SER A C 1
ATOM 655 O O . SER A 1 91 ? -18.327 -0.889 24.628 1.00 92.31 91 SER A O 1
ATOM 657 N N . GLY A 1 92 ? -17.370 -2.432 23.312 1.00 92.12 92 GLY A N 1
ATOM 658 C CA . GLY A 1 92 ? -18.629 -3.018 22.845 1.00 92.12 92 GLY A CA 1
ATOM 659 C C . GLY A 1 92 ? -19.414 -2.112 21.886 1.00 92.12 92 GLY A C 1
ATOM 660 O O . GLY A 1 92 ? -20.528 -2.453 21.482 1.00 92.12 92 GLY A O 1
ATOM 661 N N . GLY A 1 93 ? -18.848 -0.970 21.478 1.00 91.81 93 GLY A N 1
ATOM 662 C CA . GLY A 1 93 ? -19.475 -0.028 20.554 1.00 91.81 93 GLY A CA 1
ATOM 663 C C . GLY A 1 93 ? -19.744 -0.650 19.183 1.00 91.81 93 GLY A C 1
ATOM 664 O O . GLY A 1 93 ? -20.841 -0.497 18.648 1.00 91.81 93 GLY A O 1
ATOM 665 N N . ALA A 1 94 ? -18.795 -1.428 18.648 1.00 93.31 94 ALA A N 1
ATOM 666 C CA . ALA A 1 94 ? -18.983 -2.157 17.389 1.00 93.31 94 ALA A CA 1
ATOM 667 C C . ALA A 1 94 ? -20.164 -3.142 17.464 1.00 93.31 94 ALA A C 1
ATOM 669 O O . ALA A 1 94 ? -20.966 -3.235 16.534 1.00 93.31 94 ALA A O 1
ATOM 670 N N . GLN A 1 95 ? -20.311 -3.829 18.599 1.00 93.56 95 GLN A N 1
ATOM 671 C CA . GLN A 1 95 ? -21.374 -4.804 18.831 1.00 93.56 95 GLN A CA 1
ATOM 672 C C . GLN A 1 95 ? -22.742 -4.127 18.996 1.00 93.56 95 GLN A C 1
ATOM 674 O O . GLN A 1 95 ? -23.734 -4.608 18.454 1.00 93.56 95 GLN A O 1
ATOM 679 N N . CYS A 1 96 ? -22.788 -2.960 19.643 1.00 94.00 96 CYS A N 1
ATOM 680 C CA . CYS A 1 96 ? -23.985 -2.121 19.723 1.00 94.00 96 CYS A CA 1
ATOM 681 C C . CYS A 1 96 ? -24.449 -1.636 18.336 1.00 94.00 96 CYS A C 1
ATOM 683 O O . CYS A 1 96 ? -25.635 -1.726 18.003 1.00 94.00 96 CYS A O 1
ATOM 685 N N . VAL A 1 97 ? -23.517 -1.179 17.491 1.00 93.75 97 VAL A N 1
ATOM 686 C CA . VAL A 1 97 ? -23.819 -0.756 16.112 1.00 93.75 97 VAL A CA 1
ATOM 687 C C . VAL A 1 97 ? -24.321 -1.937 15.277 1.00 93.75 97 VAL A C 1
ATOM 689 O O . VAL A 1 97 ? -25.332 -1.807 14.585 1.00 93.75 97 VAL A O 1
ATOM 692 N N . ALA A 1 98 ? -23.676 -3.102 15.383 1.00 94.06 98 ALA A N 1
ATOM 693 C CA . ALA A 1 98 ? -24.109 -4.322 14.707 1.00 94.06 98 ALA A CA 1
ATOM 694 C C . ALA A 1 98 ? -25.518 -4.752 15.148 1.00 94.06 98 ALA A C 1
ATOM 696 O O . ALA A 1 98 ? -26.376 -4.987 14.301 1.00 94.06 98 ALA A O 1
ATOM 697 N N . GLN A 1 99 ? -25.795 -4.777 16.456 1.00 92.69 99 GLN A N 1
ATOM 698 C CA . GLN A 1 99 ? -27.108 -5.141 16.992 1.00 92.69 99 GLN A CA 1
ATOM 699 C C . GLN A 1 99 ? -28.194 -4.142 16.576 1.00 92.69 99 GLN A C 1
ATOM 701 O O . GLN A 1 99 ? -29.306 -4.540 16.245 1.00 92.69 99 GLN A O 1
ATOM 706 N N . THR A 1 100 ? -27.872 -2.847 16.532 1.00 93.12 100 THR A N 1
ATOM 707 C CA . THR A 1 100 ? -28.796 -1.803 16.068 1.00 93.12 100 THR A CA 1
ATOM 708 C C . THR A 1 100 ? -29.124 -1.969 14.588 1.00 93.12 100 THR A C 1
ATOM 710 O O . THR A 1 100 ? -30.287 -1.855 14.207 1.00 93.12 100 THR A O 1
ATOM 713 N N . LEU A 1 101 ? -28.127 -2.270 13.749 1.00 93.75 101 LEU A N 1
ATOM 714 C CA . LEU A 1 101 ? -28.341 -2.575 12.333 1.00 93.75 101 LEU A CA 1
ATOM 715 C C . LEU A 1 101 ? -29.184 -3.842 12.159 1.00 93.75 101 LEU A C 1
ATOM 717 O O . LEU A 1 101 ? -30.129 -3.832 11.376 1.00 93.75 101 LEU A O 1
ATOM 721 N N . VAL A 1 102 ? -28.892 -4.904 12.913 1.00 90.81 102 VAL 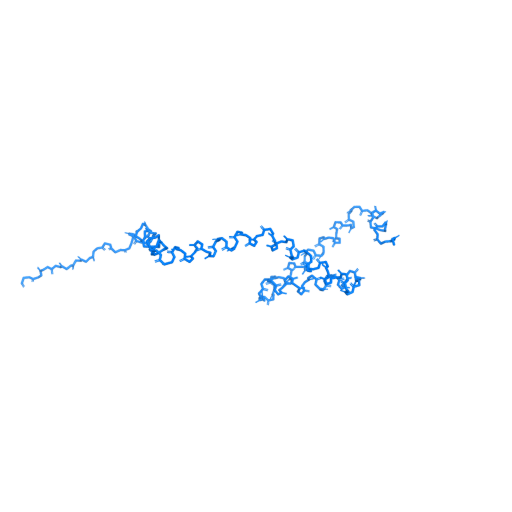A N 1
ATOM 722 C CA . VAL A 1 102 ? -29.667 -6.151 12.883 1.00 90.81 102 VAL A CA 1
ATOM 723 C C . VAL A 1 102 ? -31.097 -5.930 13.357 1.00 90.81 102 VAL A C 1
ATOM 725 O O . VAL A 1 102 ? -32.003 -6.440 12.720 1.00 90.81 102 VAL A O 1
ATOM 728 N N . ASN A 1 103 ? -31.347 -5.143 14.401 1.00 88.88 103 ASN A N 1
ATOM 729 C CA . ASN A 1 103 ? -32.715 -4.848 14.826 1.00 88.88 103 ASN A CA 1
ATOM 730 C C . ASN A 1 103 ? -33.429 -4.004 13.754 1.00 88.88 103 ASN A C 1
ATOM 732 O O . ASN A 1 103 ? -34.448 -4.416 13.215 1.00 88.88 103 ASN A O 1
ATOM 736 N N . ARG A 1 104 ? -32.820 -2.901 13.303 1.00 85.69 104 ARG 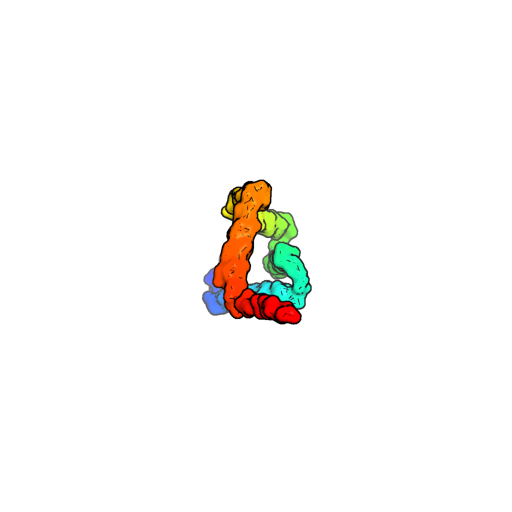A N 1
ATOM 737 C CA . ARG A 1 104 ? -33.432 -1.985 12.320 1.00 85.69 104 ARG A CA 1
ATOM 738 C C . ARG A 1 104 ? -33.702 -2.620 10.953 1.00 85.69 104 ARG A C 1
ATOM 740 O O . ARG A 1 104 ? -34.688 -2.262 10.313 1.00 85.69 104 ARG A O 1
ATOM 747 N N . PHE A 1 105 ? -32.842 -3.524 10.486 1.00 82.00 105 PHE A N 1
ATOM 748 C CA . PHE A 1 105 ? -32.997 -4.197 9.189 1.00 82.00 105 PHE A CA 1
ATOM 749 C C . PHE A 1 105 ? -33.551 -5.629 9.298 1.00 82.00 105 PHE A C 1
ATOM 751 O O . PHE A 1 105 ? -34.088 -6.146 8.319 1.00 82.00 105 PHE A O 1
ATOM 758 N N . GLY A 1 106 ? -33.461 -6.266 10.466 1.00 67.62 106 GLY A N 1
ATOM 759 C CA . GLY A 1 106 ? -33.910 -7.637 10.738 1.00 67.62 106 GLY A CA 1
ATOM 760 C C . GLY A 1 106 ? -35.311 -7.742 11.342 1.00 67.62 106 GLY A C 1
ATOM 761 O O . GLY A 1 106 ? -35.929 -8.796 11.219 1.00 67.62 106 GLY A O 1
ATOM 762 N N . GLU A 1 107 ? -35.886 -6.653 11.867 1.00 58.28 107 GLU A N 1
ATOM 763 C CA . GLU A 1 107 ? -37.277 -6.603 12.361 1.00 58.28 107 GLU A CA 1
ATOM 764 C C . GLU A 1 107 ? -38.342 -6.929 11.291 1.00 58.28 107 GLU A C 1
ATOM 766 O O . GLU A 1 107 ? -39.512 -7.123 11.610 1.00 58.28 107 GLU A O 1
ATOM 771 N N . LYS A 1 108 ? -37.965 -7.080 10.013 1.00 57.12 108 LYS A N 1
ATOM 772 C CA . LYS A 1 108 ? -38.872 -7.600 8.975 1.00 57.12 108 LYS A CA 1
ATOM 773 C C . LYS A 1 108 ? -38.980 -9.131 8.921 1.00 57.12 108 LYS A C 1
ATOM 775 O O . LYS A 1 108 ? -39.732 -9.641 8.091 1.00 57.12 108 LYS A O 1
ATOM 780 N N . LYS A 1 109 ? -38.297 -9.885 9.790 1.00 59.53 109 LYS A N 1
ATOM 781 C CA . LYS A 1 109 ? -38.503 -11.336 9.936 1.00 59.53 109 LYS A CA 1
ATOM 782 C C . LYS A 1 109 ? -38.552 -11.731 11.414 1.00 59.53 109 LYS A C 1
ATOM 784 O O . LYS A 1 109 ? -37.510 -11.799 12.051 1.00 59.53 109 LYS A O 1
ATOM 789 N N . GLN A 1 110 ? -39.749 -12.132 11.854 1.00 50.56 110 GLN A N 1
ATOM 790 C CA . GLN A 1 110 ? -40.111 -12.789 13.129 1.00 50.56 110 GLN A CA 1
ATOM 791 C C . GLN A 1 110 ? -40.874 -11.906 14.125 1.00 50.56 110 GLN A C 1
ATOM 793 O O . GLN A 1 110 ? -40.541 -11.808 15.299 1.00 50.56 110 GLN A O 1
ATOM 798 N N . GLY A 1 111 ? -41.989 -11.343 13.653 1.00 58.84 111 GLY A N 1
ATOM 799 C CA . GLY A 1 111 ? -43.193 -11.370 14.478 1.00 58.84 111 GLY A CA 1
ATOM 800 C C . GLY A 1 111 ? -43.745 -12.801 14.542 1.00 58.84 111 GLY A C 1
ATOM 801 O O . GLY A 1 111 ? -43.655 -13.525 13.548 1.00 58.84 111 GLY A O 1
ATOM 802 N N . LEU A 1 112 ? -44.338 -13.133 15.694 1.00 55.09 112 LEU A N 1
ATOM 803 C CA . LEU A 1 112 ? -45.096 -14.341 16.066 1.00 55.09 112 LEU A CA 1
ATOM 804 C C . LEU A 1 112 ? -44.327 -15.537 16.673 1.00 55.09 112 LEU A C 1
ATOM 806 O O . LEU A 1 112 ? -44.188 -16.583 16.045 1.00 55.09 112 LEU A O 1
ATOM 810 N N . PRO A 1 113 ? -44.022 -15.475 17.979 1.00 54.91 113 PRO A N 1
ATOM 811 C CA . PRO A 1 113 ? -44.279 -16.580 18.892 1.00 54.91 113 PRO A CA 1
ATOM 812 C C . PRO A 1 113 ? -45.776 -16.564 19.246 1.00 54.91 113 PRO A C 1
ATOM 814 O O . PRO A 1 113 ? -46.217 -15.832 20.129 1.00 54.91 113 PRO A O 1
ATOM 817 N N . LEU A 1 114 ? -46.590 -17.324 18.507 1.00 60.06 114 LEU A N 1
ATOM 818 C CA . LEU A 1 114 ? -47.884 -17.784 19.022 1.00 60.06 114 LEU A CA 1
ATOM 819 C C . LEU A 1 114 ? -47.600 -18.960 19.954 1.00 60.06 114 LEU A C 1
ATOM 821 O O . LEU A 1 114 ? -47.747 -20.117 19.572 1.00 60.06 114 LEU A O 1
ATOM 825 N N . GLU A 1 115 ? -47.164 -18.660 21.169 1.00 61.97 115 GLU A N 1
ATOM 826 C CA . GLU A 1 115 ? -47.337 -19.584 22.282 1.00 61.97 115 GLU A CA 1
ATOM 827 C C . GLU A 1 115 ? -48.764 -19.348 22.784 1.00 61.97 115 GLU A C 1
ATOM 829 O O . GLU A 1 115 ? -49.028 -18.438 23.568 1.00 61.97 115 GLU A O 1
ATOM 834 N N . LEU A 1 116 ? -49.720 -20.085 22.216 1.00 65.81 116 LEU A N 1
ATOM 835 C CA . LEU A 1 116 ? -51.057 -20.201 22.788 1.00 65.81 116 LEU A CA 1
ATOM 836 C C . LEU A 1 116 ? -50.912 -20.938 24.130 1.00 65.81 116 LEU A C 1
ATOM 838 O O . LEU A 1 116 ? -50.367 -22.042 24.141 1.00 65.81 116 LEU A O 1
ATOM 842 N N . PRO A 1 117 ? -51.368 -20.371 25.260 1.00 64.06 117 PRO A N 1
ATOM 843 C CA . PRO A 1 117 ? -51.634 -21.170 26.442 1.00 64.06 117 PRO A CA 1
ATOM 844 C C . PRO A 1 117 ? -52.864 -22.034 26.141 1.00 64.06 117 PRO A C 1
ATOM 846 O O . PRO A 1 117 ? -53.999 -21.565 26.231 1.00 64.06 117 PRO A O 1
ATOM 849 N N . ASP A 1 118 ? -52.623 -23.274 25.719 1.00 63.06 118 ASP A N 1
ATOM 850 C CA . ASP A 1 118 ? -53.649 -24.309 25.696 1.00 63.06 118 ASP A CA 1
ATOM 851 C C . ASP A 1 118 ? -53.970 -24.738 27.137 1.00 63.06 118 ASP A C 1
ATOM 853 O O . ASP A 1 118 ? -53.080 -24.961 27.963 1.00 63.06 118 ASP A O 1
ATOM 857 N N . LEU A 1 119 ? -55.280 -24.761 27.387 1.00 59.03 119 LEU A N 1
ATOM 858 C CA . LEU A 1 119 ? -56.013 -25.099 28.608 1.00 59.03 119 LEU A CA 1
ATOM 859 C C . LEU A 1 119 ? -55.643 -26.453 29.228 1.00 59.03 119 LEU A C 1
ATOM 861 O O . LEU A 1 119 ? -55.452 -27.430 28.469 1.00 59.03 119 LEU A O 1
#

Radius of gyration: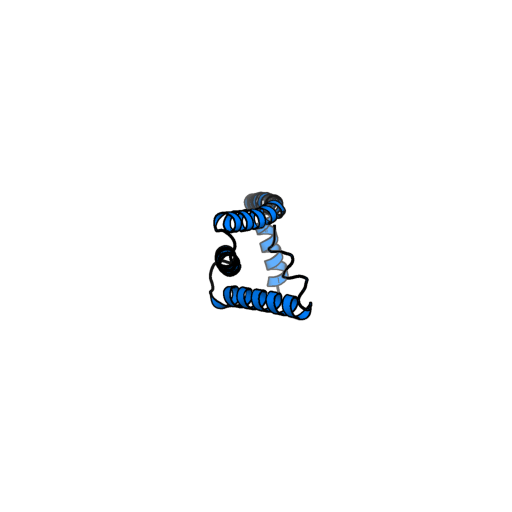 26.57 Å; Cα contacts (8 Å, |Δi|>4): 29; chains: 1; bounding box: 76×39×62 Å

Sequence (119 aa):
MKISETVFAADPTRLLIAAAAGIVLLLLLIIKFKFHPVLSLLISALLIGLGAGMPVPTLVNTVEKGAGETLQGIVLLIGLGSLFGGILEVSGGAQCVAQTLVNRFGEKKQGLPLELPDL

Secondary structure (DSSP, 8-state):
--SSTTTTTS-HHHHHHHHHHHHHHHHHHHHHH---HHHHHHHHHHHHHHHTT--HHHHHHHHHHHHHHHHHHHHHHHHHHHHHHHHHHHTTHHHHHHHHHHHHHHTTS----------

Foldseek 3Di:
DPDPPVQVPDDPVVVVVVVVVLVVVLVVQQPPDPDDPVVSVVVSLVVVCVVVVHDPVVSVVVVCVVVVVVCVVCVVVVVVVVVVVVVCVVVCVVVVVVVVCCCVVVVVPDDDPPPPPDD

pLDDT: mean 77.72, std 15.06, range [45.53, 97.56]

InterPro domains:
  IPR003474 Gluconate transporter [PF02447] (16-110)
  IPR003474 Gluconate transporter [PTHR30354] (15-112)